Protein AF-P92056-F1 (afdb_monomer_lite)

Radius of gyration: 13.09 Å; chains: 1; bounding box: 26×41×29 Å

pLDDT: mean 82.61, std 11.86, range [44.97, 92.81]

Foldseek 3Di:
DPQWDQDPPPGTDHDDLEDDPLVVVQVVQVVVVHGFADPPDPSSVVVVVVVVVVQPQVNRPDRDPDDHGRDDPPDPPD

Organism: Periplaneta americana (NCBI:txid6978)

Secondary structure (DSSP, 8-state):
-TTPEEETTTEEE----S---HHHHHHHHHHTT-------SHHHHHHHHHHHHTS-GGGSSS--S----S--------

Structure (mmCIF, N/CA/C/O backbone):
data_AF-P92056-F1
#
_entry.id   AF-P92056-F1
#
loop_
_atom_site.group_PDB
_atom_site.id
_atom_site.type_symbol
_atom_site.label_atom_id
_atom_site.label_alt_id
_atom_site.label_comp_id
_atom_site.label_asym_id
_atom_site.label_entity_id
_atom_site.label_seq_id
_atom_site.pdbx_PDB_ins_code
_atom_site.Cartn_x
_atom_site.Cartn_y
_atom_site.Cartn_z
_atom_site.occupancy
_atom_site.B_iso_or_equiv
_atom_site.auth_seq_id
_atom_site.auth_comp_id
_atom_site.auth_asym_id
_atom_site.auth_atom_id
_atom_site.pdbx_PDB_model_num
ATOM 1 N N . HIS A 1 1 ? -9.599 -3.169 -13.026 1.00 54.06 1 HIS A N 1
ATOM 2 C CA . HIS A 1 1 ? -10.318 -3.504 -11.778 1.00 54.06 1 HIS A CA 1
ATOM 3 C C . HIS A 1 1 ? -10.637 -2.217 -11.024 1.00 54.06 1 HIS A C 1
ATOM 5 O O . HIS A 1 1 ? -9.776 -1.343 -11.003 1.00 54.06 1 HIS A O 1
ATOM 11 N N . PRO A 1 2 ? -11.850 -2.035 -10.472 1.00 79.25 2 PRO A N 1
ATOM 12 C CA . PRO A 1 2 ? -12.210 -0.796 -9.781 1.00 79.25 2 PRO A CA 1
ATOM 13 C C . PRO A 1 2 ? -11.290 -0.550 -8.575 1.00 79.25 2 PRO A C 1
ATOM 15 O O . PRO A 1 2 ? -11.133 -1.415 -7.714 1.00 79.25 2 PRO A O 1
ATOM 18 N N . GLY A 1 3 ? -10.668 0.630 -8.535 1.00 82.06 3 GLY A N 1
ATOM 19 C CA . GLY A 1 3 ? -9.757 1.044 -7.463 1.00 82.06 3 GLY A CA 1
ATOM 20 C C . GLY A 1 3 ? -8.327 0.500 -7.554 1.00 82.06 3 GLY A C 1
ATOM 21 O O . GLY A 1 3 ? -7.570 0.726 -6.619 1.00 82.06 3 GLY A O 1
ATOM 22 N N . TYR A 1 4 ? -7.961 -0.201 -8.633 1.00 87.81 4 TYR A N 1
ATOM 23 C CA . TYR A 1 4 ? -6.566 -0.550 -8.918 1.00 87.81 4 TYR A CA 1
ATOM 24 C C . TYR A 1 4 ? -5.955 0.452 -9.896 1.00 87.81 4 TYR A C 1
ATOM 26 O O . TYR A 1 4 ? -6.550 0.762 -10.930 1.00 87.81 4 TYR A O 1
ATOM 34 N N . GLU A 1 5 ? -4.744 0.891 -9.590 1.00 90.31 5 GLU A N 1
ATOM 35 C CA . GLU A 1 5 ? -3.925 1.784 -10.398 1.00 90.31 5 GLU A CA 1
ATOM 36 C C . GLU A 1 5 ? -2.842 0.978 -11.115 1.00 90.31 5 GLU A C 1
ATOM 38 O O . GLU A 1 5 ? -2.166 0.141 -10.513 1.00 90.31 5 GLU A O 1
ATOM 43 N N . LEU A 1 6 ? -2.702 1.204 -12.421 1.00 91.06 6 LEU A N 1
ATOM 44 C CA . LEU A 1 6 ? -1.654 0.583 -13.222 1.00 91.06 6 LEU A CA 1
ATOM 45 C C . LEU A 1 6 ? -0.366 1.393 -13.080 1.00 91.06 6 LEU A C 1
ATOM 47 O O . LEU A 1 6 ? -0.317 2.550 -13.491 1.00 91.06 6 LEU A O 1
ATOM 51 N N . PHE A 1 7 ? 0.684 0.750 -12.586 1.00 89.81 7 PHE A N 1
ATOM 52 C CA . PHE A 1 7 ? 2.055 1.239 -12.639 1.00 89.81 7 PHE A CA 1
ATOM 53 C C . PHE A 1 7 ? 2.736 0.606 -13.858 1.00 89.81 7 PHE A C 1
ATOM 55 O O . PHE A 1 7 ? 2.983 -0.607 -13.852 1.00 89.81 7 PHE A O 1
ATOM 62 N N . PRO A 1 8 ? 3.004 1.377 -14.931 1.00 89.31 8 PRO A N 1
ATOM 63 C CA . PRO A 1 8 ? 3.578 0.837 -16.158 1.00 89.31 8 PRO A CA 1
ATOM 64 C C . PRO A 1 8 ? 4.890 0.093 -15.890 1.00 89.31 8 PRO A C 1
ATOM 66 O O . PRO A 1 8 ? 5.794 0.629 -15.256 1.00 89.31 8 PRO A O 1
ATOM 69 N N . GLY A 1 9 ? 4.986 -1.148 -16.369 1.00 90.06 9 GLY A N 1
ATOM 70 C CA . GLY A 1 9 ? 6.165 -1.999 -16.176 1.00 90.06 9 GLY A CA 1
ATOM 71 C C . GLY A 1 9 ? 6.243 -2.726 -14.829 1.00 90.06 9 GLY A C 1
ATOM 72 O O . GLY A 1 9 ? 7.115 -3.574 -14.682 1.00 90.06 9 GLY A O 1
ATOM 73 N N . LEU A 1 10 ? 5.334 -2.450 -13.885 1.00 89.50 10 LEU A N 1
ATOM 74 C CA . LEU A 1 10 ? 5.291 -3.106 -12.572 1.00 89.50 10 LEU A CA 1
ATOM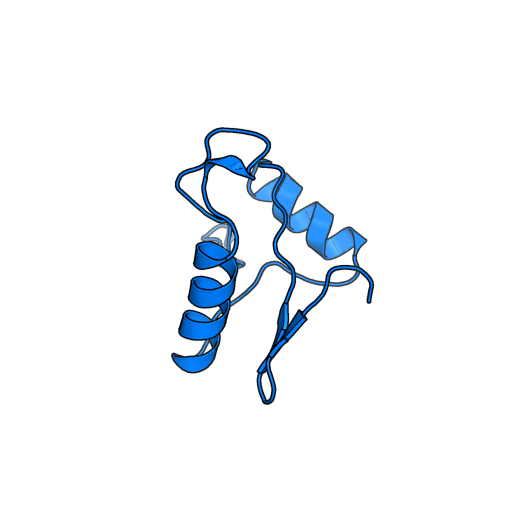 75 C C . LEU A 1 10 ? 4.026 -3.953 -12.401 1.00 89.50 10 LEU A C 1
ATOM 77 O O . LEU A 1 10 ? 4.109 -5.142 -12.113 1.00 89.50 10 LEU A O 1
ATOM 81 N N . GLY A 1 11 ? 2.848 -3.364 -12.632 1.00 90.19 11 GLY A N 1
ATOM 82 C CA . GLY A 1 11 ? 1.572 -4.064 -12.483 1.00 90.19 11 GLY A CA 1
ATOM 83 C C . GLY A 1 11 ? 0.471 -3.204 -11.876 1.00 90.19 11 GLY A C 1
ATOM 84 O O . GLY A 1 11 ? 0.523 -1.976 -11.918 1.00 90.19 11 GLY A O 1
ATOM 85 N N . TYR A 1 12 ? -0.554 -3.862 -11.337 1.00 91.62 12 TYR A N 1
ATOM 86 C CA . TYR A 1 12 ? -1.705 -3.205 -10.721 1.00 91.62 12 TYR A CA 1
ATOM 87 C C . TYR A 1 12 ? -1.571 -3.186 -9.204 1.00 91.62 12 TYR A C 1
ATOM 89 O O . TYR A 1 12 ? -1.385 -4.228 -8.581 1.00 91.62 12 TYR A O 1
ATOM 97 N N . TYR A 1 13 ? -1.759 -2.013 -8.613 1.00 92.19 13 TYR A N 1
ATOM 98 C CA . TYR A 1 13 ? -1.680 -1.810 -7.173 1.00 92.19 13 TYR A CA 1
ATOM 99 C C . TYR A 1 13 ? -2.945 -1.129 -6.667 1.00 92.19 13 TYR A C 1
ATOM 101 O O . TYR A 1 13 ? -3.592 -0.377 -7.393 1.00 92.19 13 TYR A O 1
ATOM 109 N N . LYS A 1 14 ? -3.310 -1.392 -5.415 1.00 91.06 14 LYS A N 1
ATOM 110 C CA . LYS A 1 14 ? -4.478 -0.791 -4.773 1.00 91.06 14 LYS A CA 1
ATOM 111 C C . LYS A 1 14 ? -4.155 -0.429 -3.339 1.00 91.06 14 LYS A C 1
ATOM 113 O O . LYS A 1 14 ? -3.599 -1.238 -2.600 1.00 91.06 14 LYS A O 1
ATOM 118 N N . PHE A 1 15 ? -4.560 0.771 -2.941 1.00 89.56 15 PHE A N 1
ATOM 119 C CA . PHE A 1 15 ? -4.443 1.228 -1.568 1.00 89.56 15 PHE A CA 1
ATOM 120 C C . PHE A 1 15 ? -5.789 1.166 -0.841 1.00 89.56 15 PHE A C 1
ATOM 122 O O . PHE A 1 15 ? -6.780 1.781 -1.246 1.00 89.56 15 PHE A O 1
ATOM 129 N N . HIS A 1 16 ? -5.821 0.443 0.276 1.00 88.56 16 HIS A N 1
ATOM 130 C CA . HIS A 1 16 ? -6.993 0.347 1.142 1.00 88.56 16 HIS A CA 1
ATOM 131 C C . HIS A 1 16 ? -6.885 1.356 2.296 1.00 88.56 16 HIS A C 1
ATOM 133 O O . HIS A 1 16 ? -6.064 1.204 3.191 1.00 88.56 16 HIS A O 1
ATOM 139 N N . LYS A 1 17 ? -7.757 2.377 2.318 1.00 85.25 17 LYS A N 1
ATOM 140 C CA . LYS A 1 17 ? -7.764 3.456 3.343 1.00 85.25 17 LYS A CA 1
ATOM 141 C C . LYS A 1 17 ? -8.360 3.054 4.701 1.00 85.25 17 LYS A C 1
ATOM 143 O O . LYS A 1 17 ? -8.434 3.869 5.623 1.00 85.25 17 LYS A O 1
ATOM 148 N N . THR A 1 18 ? -8.890 1.837 4.796 1.00 83.38 18 THR A N 1
ATOM 149 C CA . THR A 1 18 ? -9.492 1.310 6.025 1.00 83.38 18 THR A CA 1
ATOM 150 C C . THR A 1 18 ? -8.445 0.452 6.701 1.00 83.38 18 THR A C 1
ATOM 152 O O . THR A 1 18 ? -8.068 -0.579 6.155 1.00 83.38 18 THR A O 1
ATOM 155 N N . GLY A 1 19 ? -7.980 0.871 7.870 1.00 77.19 19 GLY A N 1
ATOM 156 C CA . GLY A 1 19 ? -7.076 0.043 8.654 1.00 77.19 19 GLY A CA 1
ATOM 157 C C . GLY A 1 19 ? -7.781 -1.183 9.204 1.00 77.19 19 GLY A C 1
ATOM 158 O O . GLY A 1 19 ? -8.974 -1.189 9.523 1.00 77.19 19 GLY A O 1
ATOM 159 N N . LYS A 1 20 ? -7.003 -2.244 9.222 1.00 82.38 20 LYS A N 1
ATOM 160 C CA . LYS A 1 20 ? -7.374 -3.614 9.534 1.00 82.38 20 LYS A CA 1
ATOM 161 C C . LYS A 1 20 ? -6.193 -4.217 10.291 1.00 82.38 20 LYS A C 1
ATOM 163 O O . LYS A 1 20 ? -5.137 -3.597 10.343 1.00 82.38 20 LYS A O 1
ATOM 168 N N . THR A 1 21 ? -6.320 -5.400 10.872 1.00 85.62 21 THR A N 1
ATOM 169 C CA . THR A 1 21 ? -5.122 -6.159 11.273 1.00 85.62 21 THR A CA 1
ATOM 170 C C . THR A 1 21 ? -4.383 -6.666 10.027 1.00 85.62 21 THR A C 1
ATOM 172 O O . THR A 1 21 ? -4.956 -6.693 8.935 1.00 85.62 21 THR A O 1
ATOM 175 N N . TRP A 1 22 ? -3.119 -7.086 10.164 1.00 83.88 22 TRP A N 1
ATOM 176 C CA . TRP A 1 22 ? -2.361 -7.651 9.036 1.00 83.88 22 TRP A CA 1
ATOM 177 C C . TRP A 1 22 ? -3.088 -8.845 8.394 1.00 83.88 22 TRP A C 1
ATOM 179 O O . TRP A 1 22 ? -3.220 -8.907 7.175 1.00 83.88 22 TRP A O 1
ATOM 189 N N . GLU A 1 23 ? -3.635 -9.745 9.219 1.00 85.12 23 GLU A N 1
ATOM 190 C CA . GLU A 1 23 ? -4.417 -10.903 8.768 1.00 85.12 23 GLU A CA 1
ATOM 191 C C . GLU A 1 23 ? -5.648 -10.477 7.958 1.00 85.12 23 GLU A C 1
ATOM 193 O O . GLU A 1 23 ? -5.827 -10.905 6.824 1.00 85.12 23 GLU A O 1
ATOM 198 N N . GLN A 1 24 ? -6.437 -9.536 8.480 1.00 88.12 24 GLN A N 1
ATOM 199 C CA . GLN A 1 24 ? -7.605 -9.005 7.779 1.00 88.12 24 GLN A CA 1
ATOM 200 C C . GLN A 1 24 ? -7.236 -8.287 6.469 1.00 88.12 24 GLN A C 1
ATOM 202 O O . GLN A 1 24 ? -8.011 -8.307 5.510 1.00 88.12 24 GLN A O 1
ATOM 207 N N . A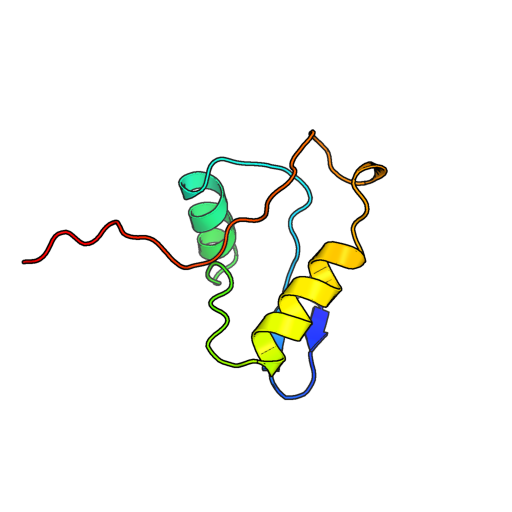LA A 1 25 ? -6.083 -7.613 6.416 1.00 87.62 25 ALA A N 1
ATOM 208 C CA . ALA A 1 25 ? -5.583 -6.979 5.198 1.00 87.62 25 ALA A CA 1
ATOM 209 C C . ALA A 1 25 ? -5.189 -8.028 4.146 1.00 87.62 25 ALA A C 1
ATOM 211 O O . ALA A 1 25 ? -5.560 -7.885 2.981 1.00 87.62 25 ALA A O 1
ATOM 212 N N . ARG A 1 26 ? -4.515 -9.109 4.562 1.00 88.12 26 ARG A N 1
ATOM 213 C CA . ARG A 1 26 ? -4.198 -10.260 3.707 1.00 88.12 26 ARG A CA 1
ATOM 214 C C . ARG A 1 26 ? -5.463 -10.903 3.151 1.00 88.12 26 ARG A C 1
ATOM 216 O O . ARG A 1 26 ? -5.549 -11.098 1.942 1.00 88.12 26 ARG A O 1
ATOM 223 N N . ASP A 1 27 ? -6.434 -11.184 4.012 1.00 89.50 27 ASP A N 1
ATOM 224 C CA . ASP A 1 27 ? -7.683 -11.831 3.616 1.00 89.50 27 ASP A CA 1
ATOM 225 C C . ASP A 1 27 ? -8.462 -10.950 2.629 1.00 89.50 27 ASP A C 1
ATOM 227 O O . ASP A 1 27 ? -8.934 -11.447 1.616 1.00 89.50 27 ASP A O 1
ATOM 231 N N . THR A 1 28 ? -8.468 -9.624 2.828 1.00 90.19 28 THR A N 1
ATOM 232 C CA . THR A 1 28 ? -9.073 -8.677 1.869 1.00 90.19 28 THR A CA 1
ATOM 233 C C . THR A 1 28 ? -8.438 -8.789 0.485 1.00 90.19 28 THR A C 1
ATOM 235 O O . THR A 1 28 ? -9.146 -8.879 -0.513 1.00 90.19 28 THR A O 1
ATOM 238 N N . CYS A 1 29 ? -7.104 -8.778 0.405 1.00 88.31 29 CYS A N 1
ATOM 239 C CA . CYS A 1 29 ? -6.421 -8.925 -0.877 1.00 88.31 29 CYS A CA 1
ATOM 240 C C . CYS A 1 29 ? -6.727 -10.284 -1.516 1.00 88.31 29 CYS A C 1
ATOM 242 O O . CYS A 1 29 ? -6.949 -10.338 -2.725 1.00 88.31 29 CYS A O 1
ATOM 244 N N . PHE A 1 30 ? -6.783 -11.350 -0.713 1.00 88.94 30 PHE A N 1
ATOM 245 C CA . PHE A 1 30 ? -7.094 -12.703 -1.170 1.00 88.94 30 PHE A CA 1
ATOM 246 C C . PHE A 1 30 ? -8.527 -12.827 -1.707 1.00 88.94 30 PHE A C 1
ATOM 248 O O . PHE A 1 30 ? -8.729 -13.397 -2.777 1.00 88.94 30 PHE A O 1
ATOM 255 N N . GLU A 1 31 ? -9.513 -12.236 -1.026 1.00 90.25 31 GLU A N 1
ATOM 256 C CA . GLU A 1 31 ? -10.906 -12.145 -1.4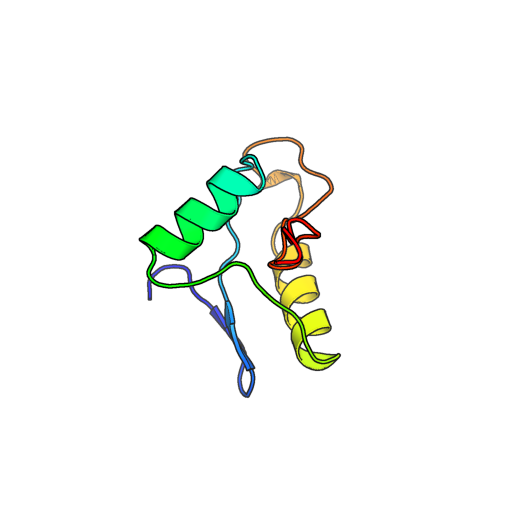89 1.00 90.25 31 GLU A CA 1
ATOM 257 C C . GLU A 1 31 ? -11.026 -11.373 -2.814 1.00 90.25 31 GLU A C 1
ATOM 259 O O . GLU A 1 31 ? -11.890 -11.670 -3.637 1.00 90.25 31 GLU A O 1
ATOM 264 N N . GLU A 1 32 ? -10.129 -10.413 -3.059 1.00 88.44 32 GLU A N 1
ATOM 265 C CA . GLU A 1 32 ? -10.017 -9.688 -4.332 1.00 88.44 32 GLU A CA 1
ATOM 266 C C . GLU A 1 32 ? -9.283 -10.489 -5.429 1.00 88.44 32 GLU A C 1
ATOM 268 O O . GLU A 1 32 ? -9.142 -10.004 -6.553 1.00 88.44 32 GLU A O 1
ATOM 273 N N . GLY A 1 33 ? -8.824 -11.710 -5.133 1.00 88.38 33 GLY A N 1
ATOM 274 C CA . GLY A 1 33 ? -8.022 -12.537 -6.040 1.00 88.38 33 GLY A CA 1
ATOM 275 C C . GLY A 1 33 ? -6.579 -12.048 -6.196 1.00 88.38 33 GLY A C 1
ATOM 276 O O . GLY A 1 33 ? -5.944 -12.304 -7.216 1.00 88.38 33 GLY A O 1
ATOM 277 N N . THR A 1 34 ? -6.069 -11.311 -5.208 1.00 89.69 34 THR A N 1
ATOM 278 C CA . THR A 1 34 ? -4.728 -10.708 -5.184 1.00 89.69 34 THR A CA 1
ATOM 279 C C . THR A 1 34 ? -3.994 -11.037 -3.878 1.00 89.69 34 THR A C 1
ATOM 281 O O . THR A 1 34 ? -4.452 -11.841 -3.070 1.00 89.69 34 THR A O 1
ATOM 284 N N . HIS A 1 35 ? -2.828 -10.434 -3.653 1.00 90.81 35 HIS A N 1
ATOM 285 C CA . HIS A 1 35 ? -2.063 -10.563 -2.415 1.00 90.81 35 HIS A CA 1
ATOM 286 C C . HIS A 1 35 ? -1.580 -9.187 -1.941 1.00 90.81 35 HIS A C 1
ATOM 288 O O . HIS A 1 35 ? -1.578 -8.220 -2.706 1.00 90.81 35 HIS A O 1
ATOM 294 N N . LEU A 1 36 ? -1.156 -9.094 -0.677 1.00 91.38 36 LEU A N 1
ATOM 295 C CA . LEU A 1 36 ? -0.494 -7.891 -0.166 1.00 91.38 36 LEU A CA 1
ATOM 296 C C . LEU A 1 36 ? 0.749 -7.573 -1.008 1.00 91.38 36 LEU A C 1
ATOM 298 O O . LEU A 1 36 ? 1.431 -8.485 -1.474 1.00 91.38 36 LEU A O 1
ATOM 302 N N . ALA A 1 37 ? 1.054 -6.290 -1.201 1.00 91.50 37 ALA A N 1
ATOM 303 C CA . ALA A 1 37 ? 2.167 -5.869 -2.049 1.00 91.50 37 ALA A CA 1
ATOM 304 C C . ALA A 1 37 ? 3.515 -6.376 -1.505 1.00 91.50 37 ALA A C 1
ATOM 306 O O . ALA A 1 37 ? 3.830 -6.161 -0.334 1.00 91.50 37 ALA A O 1
ATOM 307 N N . ILE A 1 38 ? 4.311 -7.020 -2.363 1.00 90.81 38 ILE A N 1
ATOM 308 C CA . ILE A 1 38 ? 5.654 -7.528 -2.049 1.00 90.81 38 ILE A CA 1
ATOM 309 C C . ILE A 1 38 ? 6.647 -6.775 -2.945 1.00 90.81 38 ILE A C 1
ATOM 311 O O . ILE A 1 38 ? 6.884 -7.209 -4.069 1.00 90.81 38 ILE A O 1
ATOM 315 N N . PRO A 1 39 ? 7.183 -5.621 -2.514 1.00 89.38 39 PRO A N 1
ATOM 316 C CA . PRO A 1 39 ? 8.175 -4.897 -3.300 1.00 89.38 39 PRO A CA 1
ATOM 317 C C . PRO A 1 39 ? 9.498 -5.677 -3.346 1.00 89.38 39 PRO A C 1
ATOM 319 O O . PRO A 1 39 ? 10.209 -5.747 -2.346 1.00 89.38 39 PRO A O 1
ATOM 322 N N . ASN A 1 40 ? 9.836 -6.245 -4.507 1.00 88.69 40 ASN A N 1
ATOM 323 C CA . ASN A 1 40 ? 11.070 -7.015 -4.731 1.00 88.69 40 ASN A CA 1
ATOM 324 C C . ASN A 1 40 ? 12.136 -6.222 -5.502 1.00 88.69 40 ASN A C 1
ATOM 326 O O . ASN A 1 40 ? 13.218 -6.728 -5.796 1.00 88.69 40 ASN A O 1
ATOM 330 N N . SER A 1 41 ? 11.835 -4.972 -5.841 1.00 90.56 41 SER A N 1
ATOM 331 C CA . SER A 1 41 ? 12.718 -4.068 -6.563 1.00 90.56 41 SER A CA 1
ATOM 332 C C . SER A 1 41 ? 12.566 -2.635 -6.059 1.00 90.56 41 SER A C 1
ATOM 334 O O . SER A 1 41 ? 11.544 -2.264 -5.475 1.00 90.56 41 SER A O 1
ATOM 336 N N . GLU A 1 42 ? 13.577 -1.802 -6.313 1.00 92.12 42 GLU A N 1
ATOM 337 C CA . GLU A 1 42 ? 13.525 -0.374 -5.979 1.00 92.12 42 GLU A CA 1
ATOM 338 C C . GLU A 1 42 ? 12.323 0.313 -6.643 1.00 92.12 42 GLU A C 1
ATOM 340 O O . GLU A 1 42 ? 11.620 1.088 -5.997 1.00 92.12 42 GLU A O 1
ATOM 345 N N . ALA A 1 43 ? 12.034 -0.026 -7.903 1.00 92.50 43 ALA A N 1
ATOM 346 C CA . ALA A 1 43 ? 10.911 0.535 -8.646 1.00 92.50 43 ALA A CA 1
ATOM 347 C C . ALA A 1 43 ? 9.555 0.210 -7.992 1.00 92.50 43 ALA A C 1
ATOM 349 O O . ALA A 1 43 ? 8.707 1.093 -7.862 1.00 92.50 43 ALA A O 1
ATOM 350 N N . GLU A 1 44 ? 9.361 -1.022 -7.515 1.00 90.50 44 GLU A N 1
ATOM 351 C CA . GLU A 1 44 ? 8.155 -1.398 -6.767 1.00 90.50 44 GLU A CA 1
ATOM 352 C C . GLU A 1 44 ? 8.076 -0.695 -5.412 1.00 90.50 44 GLU A C 1
ATOM 354 O O . GLU A 1 44 ? 7.000 -0.248 -5.013 1.00 90.50 44 GLU A O 1
ATOM 359 N N . GLY A 1 45 ? 9.208 -0.532 -4.721 1.00 91.31 45 GLY A N 1
ATOM 360 C CA . GLY A 1 45 ? 9.278 0.257 -3.491 1.00 91.31 45 GLY A CA 1
ATOM 361 C C . GLY A 1 45 ? 8.834 1.706 -3.711 1.00 91.31 45 GLY A C 1
ATOM 362 O O . GLY A 1 45 ? 8.026 2.232 -2.943 1.00 91.31 45 GLY A O 1
ATOM 363 N N . GLN A 1 46 ? 9.287 2.332 -4.801 1.00 92.81 46 GLN A N 1
ATOM 364 C CA . GLN A 1 46 ? 8.868 3.684 -5.184 1.00 92.81 46 GLN A CA 1
ATOM 365 C C . GLN A 1 46 ? 7.385 3.754 -5.565 1.00 92.81 46 GLN A C 1
ATOM 367 O O . GLN A 1 46 ? 6.716 4.731 -5.224 1.00 92.81 46 GLN A O 1
ATOM 372 N N . ALA A 1 47 ? 6.841 2.728 -6.223 1.00 92.19 47 ALA A N 1
ATOM 373 C CA . ALA A 1 47 ? 5.416 2.657 -6.544 1.00 92.19 47 ALA A CA 1
ATOM 374 C C . ALA A 1 47 ? 4.548 2.591 -5.277 1.00 92.19 47 ALA A C 1
ATOM 376 O O . ALA A 1 47 ? 3.612 3.378 -5.123 1.00 92.19 47 ALA A O 1
ATOM 377 N N . VAL A 1 48 ? 4.903 1.717 -4.331 1.00 91.25 48 VAL A N 1
ATOM 378 C CA . VAL A 1 48 ? 4.221 1.593 -3.032 1.00 91.25 48 VAL A CA 1
ATOM 379 C C . VAL A 1 48 ? 4.297 2.901 -2.242 1.00 91.25 48 VAL A C 1
ATOM 381 O O . VAL A 1 48 ? 3.284 3.359 -1.710 1.00 91.25 48 VAL A O 1
ATOM 384 N N . LEU A 1 49 ? 5.468 3.545 -2.201 1.00 90.25 49 LEU A N 1
ATOM 385 C CA . LEU A 1 49 ? 5.636 4.844 -1.548 1.00 90.25 49 LEU A CA 1
ATOM 386 C C . LEU A 1 49 ? 4.782 5.930 -2.215 1.00 90.25 49 LEU A C 1
ATOM 388 O O . LEU A 1 49 ? 4.129 6.714 -1.529 1.00 90.25 49 LEU A O 1
ATOM 392 N N . SER A 1 50 ? 4.748 5.958 -3.546 1.00 90.88 50 SER A N 1
ATOM 393 C CA . SER A 1 50 ? 3.944 6.918 -4.306 1.00 90.88 50 SER A CA 1
ATOM 394 C C . SER A 1 50 ? 2.450 6.752 -4.028 1.00 90.88 50 SER A C 1
ATOM 396 O O . SER A 1 50 ? 1.747 7.751 -3.900 1.00 90.88 50 SER A O 1
ATOM 398 N N . LEU A 1 51 ? 1.955 5.519 -3.888 1.00 89.75 51 LEU A N 1
ATOM 399 C CA . LEU A 1 51 ? 0.569 5.248 -3.481 1.00 89.75 51 LEU A CA 1
ATOM 400 C C . LEU A 1 51 ? 0.286 5.731 -2.062 1.00 89.75 51 LEU A C 1
ATOM 402 O O . LEU A 1 51 ? -0.733 6.370 -1.817 1.00 89.75 51 LEU A O 1
ATOM 406 N N . TRP A 1 52 ? 1.198 5.459 -1.129 1.00 86.75 52 TRP A N 1
ATOM 407 C CA . TRP A 1 52 ? 1.0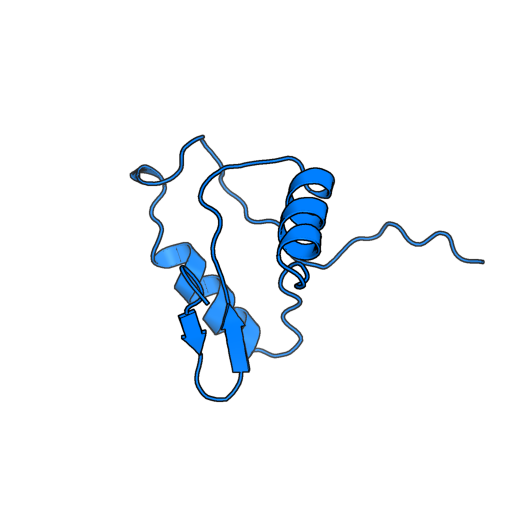70 5.916 0.253 1.00 86.75 52 TRP A CA 1
ATOM 408 C C . TRP A 1 52 ? 0.971 7.445 0.340 1.00 86.75 52 TRP A C 1
ATOM 410 O O . TRP A 1 52 ? 0.066 7.979 0.978 1.00 86.75 52 TRP A O 1
ATOM 420 N N . LEU A 1 53 ? 1.860 8.165 -0.351 1.00 88.00 53 LEU A N 1
ATOM 421 C CA . LEU A 1 53 ? 1.910 9.631 -0.324 1.00 88.00 53 LEU A CA 1
ATOM 422 C C . LEU A 1 53 ? 0.682 10.297 -0.967 1.00 88.00 53 LEU A C 1
ATOM 424 O O . LEU A 1 53 ? 0.311 11.401 -0.571 1.00 88.00 53 LEU A O 1
ATOM 428 N N . GLN A 1 54 ? 0.019 9.630 -1.914 1.00 86.56 54 GLN A N 1
ATOM 429 C CA . GLN A 1 54 ? -1.237 10.099 -2.515 1.00 86.56 54 GLN A CA 1
ATOM 430 C C . GLN A 1 54 ? -2.441 10.021 -1.564 1.00 86.56 54 GLN A C 1
ATOM 432 O O . GLN A 1 54 ? -3.507 10.579 -1.846 1.00 86.56 54 GLN A O 1
ATOM 437 N N . HIS A 1 55 ? -2.294 9.349 -0.423 1.00 83.62 55 HIS A N 1
ATOM 438 C CA . HIS A 1 55 ? -3.345 9.179 0.569 1.00 83.62 55 HIS A CA 1
ATOM 439 C C . HIS A 1 55 ? -2.935 9.814 1.900 1.00 83.62 55 HIS A C 1
ATOM 441 O O . HIS A 1 55 ? -2.580 9.108 2.845 1.00 83.62 55 HIS A O 1
ATOM 447 N N . PRO A 1 56 ? -2.997 11.159 2.000 1.00 76.12 56 PRO A N 1
ATOM 448 C CA . PRO A 1 56 ? -2.669 11.860 3.231 1.00 76.12 56 PRO A CA 1
ATOM 449 C C . PRO A 1 56 ? -3.558 11.384 4.380 1.00 76.12 56 PRO A C 1
ATOM 451 O O . PRO A 1 56 ? -4.708 10.990 4.174 1.00 76.12 56 PRO A O 1
ATOM 454 N N . ARG A 1 57 ? -3.020 11.473 5.600 1.00 70.75 57 ARG A N 1
ATOM 455 C CA . ARG A 1 57 ? -3.622 10.974 6.851 1.00 70.75 57 ARG A CA 1
ATOM 456 C C . ARG A 1 57 ? -5.100 11.341 7.009 1.00 70.75 57 ARG A C 1
ATOM 458 O O . ARG A 1 57 ? -5.886 10.536 7.489 1.00 70.75 57 ARG A O 1
ATOM 465 N N . GLU A 1 58 ? -5.481 12.529 6.550 1.00 74.00 58 GLU A N 1
ATOM 466 C CA . GLU A 1 58 ? -6.842 13.077 6.634 1.00 74.00 58 GLU A CA 1
ATOM 467 C C . GLU A 1 58 ? -7.875 12.292 5.807 1.00 74.00 58 GLU A C 1
ATOM 469 O O . GLU A 1 58 ? -9.074 12.374 6.058 1.00 74.00 58 GLU A O 1
ATOM 474 N N . GLN A 1 59 ? -7.422 11.508 4.826 1.00 72.25 59 GLN A N 1
ATOM 475 C CA . GLN A 1 59 ? -8.266 10.638 4.006 1.00 72.25 59 GLN A CA 1
ATOM 476 C C . GLN A 1 59 ? -8.378 9.209 4.556 1.00 72.25 59 GLN A C 1
ATOM 478 O O . GLN A 1 59 ? -9.110 8.393 3.983 1.00 72.25 59 GLN A O 1
ATOM 483 N N . LEU A 1 60 ? -7.6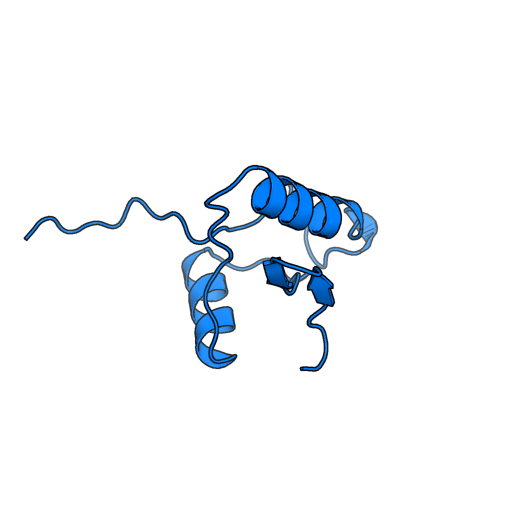46 8.873 5.621 1.00 74.56 60 LEU A N 1
ATOM 484 C CA . LEU A 1 60 ? -7.676 7.546 6.227 1.00 74.56 60 LEU A CA 1
ATOM 485 C C . LEU A 1 60 ? -8.838 7.458 7.216 1.00 74.56 60 LEU A C 1
ATOM 487 O O . LEU A 1 60 ? -9.083 8.367 8.004 1.00 74.56 60 LEU A O 1
ATOM 491 N N . LYS A 1 61 ? -9.570 6.338 7.195 1.00 71.12 61 LYS A N 1
ATOM 492 C CA . LYS A 1 61 ? -10.740 6.151 8.076 1.00 71.12 61 LYS A CA 1
ATOM 493 C C . LYS A 1 61 ? -10.369 5.968 9.553 1.00 71.12 61 LYS A C 1
ATOM 495 O O . LYS A 1 61 ? -11.253 5.925 10.400 1.00 71.12 61 LYS A O 1
ATOM 500 N N . GLN A 1 62 ? -9.084 5.811 9.855 1.00 69.19 62 GLN A N 1
ATOM 501 C CA . GLN A 1 62 ? -8.539 5.699 11.204 1.00 69.19 62 GLN A CA 1
ATOM 502 C C . GLN A 1 62 ? -7.094 6.222 11.214 1.00 69.19 62 GLN A C 1
ATOM 504 O O . GLN A 1 62 ? -6.468 6.311 10.157 1.00 69.19 62 GLN A O 1
ATOM 509 N N . TYR A 1 63 ? -6.569 6.549 12.396 1.00 64.88 63 TYR A N 1
ATOM 510 C CA . TYR A 1 63 ? -5.170 6.942 12.562 1.00 64.88 63 TYR A CA 1
ATOM 511 C C . TYR A 1 63 ? -4.261 5.732 12.324 1.00 64.88 63 TYR A C 1
ATOM 513 O O . TYR A 1 63 ? -4.160 4.853 13.177 1.00 64.88 63 TYR A O 1
ATOM 521 N N . ILE A 1 64 ? -3.626 5.683 11.153 1.00 67.62 64 ILE A N 1
ATOM 522 C CA . ILE A 1 64 ? -2.631 4.667 10.804 1.00 67.62 64 ILE A CA 1
ATOM 523 C C . ILE A 1 64 ? -1.391 5.392 10.299 1.00 67.62 64 ILE A C 1
ATOM 525 O O . ILE A 1 64 ? -1.456 6.148 9.332 1.00 67.62 64 ILE A O 1
ATOM 529 N N . ASP A 1 65 ? -0.261 5.144 10.952 1.00 77.25 65 ASP A N 1
ATOM 530 C CA . ASP A 1 65 ? 1.054 5.668 10.567 1.00 77.25 65 ASP A CA 1
ATOM 531 C C . ASP A 1 65 ? 1.865 4.663 9.726 1.00 77.25 65 ASP A C 1
ATOM 533 O O . ASP A 1 65 ? 3.038 4.890 9.440 1.00 77.25 65 ASP A O 1
ATOM 537 N N . TYR A 1 66 ? 1.254 3.542 9.338 1.00 81.94 66 TYR A N 1
ATOM 538 C CA . TYR A 1 66 ? 1.903 2.434 8.640 1.00 81.94 66 TYR A CA 1
ATOM 539 C C . TYR A 1 66 ? 0.975 1.780 7.604 1.00 81.94 66 TYR A C 1
ATOM 541 O O . TYR A 1 66 ? -0.242 1.952 7.631 1.00 81.94 66 TYR A O 1
ATOM 549 N N . VAL A 1 67 ? 1.555 0.997 6.693 1.00 87.25 67 VAL A N 1
ATOM 550 C CA . VAL A 1 67 ? 0.841 0.170 5.709 1.00 87.25 67 VAL A CA 1
ATOM 551 C C . VAL A 1 67 ? 1.322 -1.273 5.822 1.00 87.25 67 VAL A C 1
ATOM 553 O O . VAL A 1 67 ? 2.507 -1.518 6.046 1.00 87.25 67 VAL A O 1
ATOM 556 N N . PHE A 1 68 ? 0.412 -2.236 5.681 1.00 89.44 68 PHE A N 1
ATOM 557 C CA . PHE A 1 68 ? 0.785 -3.647 5.652 1.00 89.44 68 PHE A CA 1
ATOM 558 C C . PHE A 1 68 ? 1.260 -4.056 4.261 1.00 89.44 68 PHE A C 1
ATOM 560 O O . PHE A 1 68 ? 0.597 -3.789 3.260 1.00 89.44 68 PHE A O 1
ATOM 567 N N . LEU A 1 69 ? 2.403 -4.733 4.224 1.00 88.25 69 LEU A N 1
ATOM 568 C CA . LEU A 1 69 ? 2.985 -5.336 3.030 1.00 88.25 69 LEU A CA 1
ATOM 569 C C . LEU A 1 69 ? 2.980 -6.861 3.164 1.00 88.25 69 LEU A C 1
ATOM 571 O O . LEU A 1 69 ? 2.738 -7.408 4.242 1.00 88.25 69 LEU A O 1
ATOM 575 N N . GLY A 1 70 ? 3.247 -7.548 2.057 1.00 85.12 70 GLY A N 1
ATOM 576 C CA . GLY A 1 70 ? 3.218 -9.008 1.960 1.00 85.12 70 GLY A CA 1
ATOM 577 C C . GLY A 1 70 ? 4.413 -9.720 2.591 1.00 85.12 70 GLY A C 1
ATOM 578 O O . GLY A 1 70 ? 4.578 -10.914 2.369 1.00 85.12 70 GLY A O 1
ATOM 579 N N . PHE A 1 71 ? 5.233 -9.024 3.379 1.00 77.06 71 PHE A N 1
ATOM 580 C CA . PHE A 1 71 ? 6.264 -9.654 4.196 1.00 77.06 71 PHE A CA 1
ATOM 581 C C . PHE A 1 71 ? 5.657 -10.079 5.531 1.00 77.06 71 PHE A C 1
ATOM 583 O O . PHE A 1 71 ? 5.129 -9.248 6.271 1.00 77.06 71 PHE A O 1
ATOM 590 N N . HIS A 1 72 ? 5.753 -11.364 5.852 1.00 68.25 72 HIS A N 1
ATOM 591 C CA . HIS A 1 72 ? 5.481 -11.867 7.190 1.00 68.25 72 HIS A CA 1
ATOM 592 C C . HIS A 1 72 ? 6.574 -12.839 7.611 1.00 68.25 72 HIS A C 1
ATOM 594 O O . HIS A 1 72 ? 7.043 -13.638 6.806 1.00 68.25 72 HIS A O 1
ATOM 600 N N . ASP A 1 73 ? 6.923 -12.804 8.8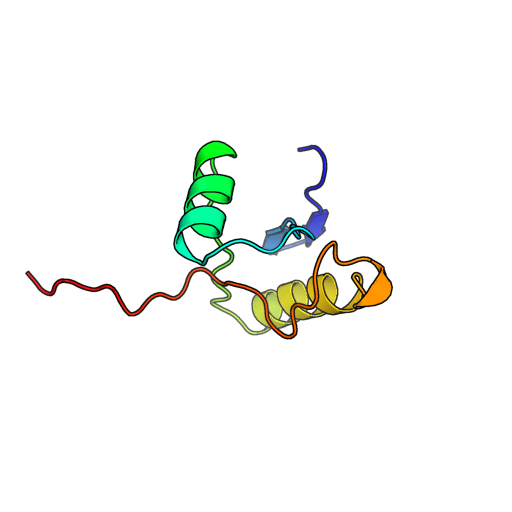92 1.00 60.31 73 ASP A N 1
ATOM 601 C CA . ASP A 1 73 ? 7.847 -13.763 9.509 1.00 60.31 73 ASP A CA 1
ATOM 602 C C . ASP A 1 73 ? 7.110 -14.995 10.073 1.00 60.31 73 ASP A C 1
ATOM 604 O O . ASP A 1 73 ? 7.636 -15.777 10.852 1.00 60.31 73 ASP A O 1
ATOM 608 N N . MET A 1 74 ? 5.840 -15.185 9.696 1.00 57.06 74 MET A N 1
ATOM 609 C CA . MET A 1 74 ? 5.071 -16.387 10.040 1.00 57.06 74 MET A CA 1
ATOM 610 C C . MET A 1 74 ? 5.505 -17.568 9.155 1.00 57.06 74 MET A C 1
ATOM 612 O O . MET A 1 74 ? 4.723 -18.061 8.343 1.00 57.06 74 MET A O 1
ATOM 616 N N . TYR A 1 75 ? 6.762 -17.990 9.266 1.00 56.31 75 TYR A N 1
ATOM 617 C CA . TYR A 1 75 ? 7.199 -19.299 8.796 1.00 56.31 75 TYR A CA 1
ATOM 618 C C . TYR A 1 75 ? 7.063 -20.284 9.958 1.00 56.31 75 TYR A C 1
ATOM 620 O O . TYR A 1 75 ? 7.695 -20.127 10.999 1.00 56.31 75 TYR A O 1
ATOM 628 N N . VAL A 1 76 ? 6.244 -21.321 9.786 1.00 45.88 76 VAL A N 1
ATOM 629 C CA . VAL A 1 76 ? 6.552 -22.594 10.439 1.00 45.88 76 VAL A CA 1
ATOM 630 C C . VAL A 1 76 ? 7.571 -23.242 9.514 1.00 45.88 76 VAL A C 1
ATOM 632 O O . VAL A 1 76 ? 7.209 -23.675 8.420 1.00 45.88 76 VAL A O 1
ATOM 635 N N . GLU A 1 77 ? 8.846 -23.219 9.900 1.00 45.59 77 GLU A N 1
ATOM 636 C CA . GLU A 1 77 ? 9.837 -24.108 9.297 1.00 45.59 77 GLU A CA 1
ATOM 637 C C . GLU A 1 77 ? 9.338 -25.544 9.506 1.00 45.59 77 GLU A C 1
ATOM 639 O O . GLU A 1 77 ? 9.095 -25.968 10.639 1.00 45.59 77 GLU A O 1
ATOM 644 N N . GLY A 1 78 ? 9.075 -26.238 8.400 1.00 44.97 78 GLY A N 1
ATOM 645 C CA . GLY A 1 78 ? 8.806 -27.674 8.385 1.00 44.97 78 GLY A CA 1
ATOM 646 C C . GLY A 1 78 ? 10.100 -28.460 8.296 1.00 44.97 78 GLY A C 1
ATOM 647 O O . GLY A 1 78 ? 11.008 -27.993 7.573 1.00 44.97 78 GLY A O 1
#

InterPro domains:
  IPR001304 C-type lectin-like [PF00059] (19-73)
  IPR016186 C-type lectin-like/link domain superfamily [G3DSA:3.10.100.10] (1-78)
  IPR016187 C-type lectin fold [SSF56436] (12-78)

Sequence (78 aa):
HPGYELFPGLGYYKFHKTGKTWEQARDTCFEEGTHLAIPNSEAEGQAVLSLWLQHPREQLKQYIDYVFLGFHDMYVEG